Protein AF-A0A5A7MQJ6-F1 (afdb_monomer)

Organism: NCBI:txid1236966

Solvent-accessible surface area (backbone atoms only — not comparable to full-atom values): 6368 Å² total; per-residue (Å²): 132,81,84,79,86,65,52,76,62,49,32,42,29,51,40,52,51,48,58,45,55,75,34,70,92,39,27,49,74,40,85,90,71,56,27,33,34,33,64,58,76,71,66,73,61,85,69,30,26,59,58,85,76,32,37,29,47,39,88,57,47,54,39,77,80,30,70,69,44,43,55,49,37,31,79,67,62,27,28,47,64,46,82,95,56,31,40,32,34,28,44,66,35,66,68,55,86,55,91,48,63,82,83,46,59,43,83,55,89,123

Nearest PDB structures (foldseek):
  7uad-assembly1_A  TM=2.416E-01  e=1.667E+00  Homo sapiens
  7mna-assembly1_A  TM=4.210E-01  e=7.054E+00  Homo sapiens
  7mnc-assembly1_A  TM=2.430E-01  e=5.844E+00  Homo sapiens
  1i57-assembly1_A  TM=2.430E-01  e=7.510E+00  Homo sapiens

Radius of gyration: 13.03 Å; Cα contacts (8 Å, |Δi|>4): 173; chains: 1; bounding box: 39×30×25 Å

Secondary structure (DSSP, 8-state):
-------HHHHHHHHHHHHHHT-TTTEEEETTTTEEEE--PPPEETTEEEETTEEEEHHHHTTTT-HHHHHHHHHTTSEEEETTTEEEEPHHHHH---S-HHHH-EE---

pLDDT: mean 80.76, std 14.04, range [39.53, 95.75]

Sequence (110 aa):
MAPTRLNKLQLRTLALLQELAEQSDMASANEETGEVTLFQMPHAHGDHVHVGRFSVSNRFASGLSNANVWAALERKGLARANWPQSITITAEGLAVKTGVREDMLVESDH

Foldseek 3Di:
DPPQDDDLLLLLQLLLVLLLQVPPVQWDADPVFRKIKGQDDFDDDPQWTDRDQWTFGVVSCVLLVPPVSLVSCVVVVQWDDPPPGMIMGGNVSNPDDSVCNVVGTDGDDD

Structure (mmCIF, N/CA/C/O backbone):
data_AF-A0A5A7MQJ6-F1
#
_entry.id   AF-A0A5A7MQJ6-F1
#
loop_
_atom_site.group_PDB
_atom_site.id
_atom_site.type_symbol
_atom_site.label_atom_id
_atom_site.label_alt_id
_atom_site.label_comp_id
_atom_site.label_asym_id
_atom_site.label_entity_id
_atom_site.label_seq_id
_atom_site.pdbx_PDB_ins_code
_atom_site.Cartn_x
_atom_site.Cartn_y
_atom_site.Cartn_z
_atom_site.occupancy
_atom_site.B_iso_or_equiv
_atom_site.auth_seq_id
_atom_site.auth_comp_id
_atom_site.auth_asym_id
_atom_site.auth_atom_id
_atom_site.pdbx_PDB_model_num
ATOM 1 N N . MET A 1 1 ? -19.908 3.268 -9.837 1.00 39.94 1 MET A N 1
ATOM 2 C CA . MET A 1 1 ? -18.519 3.744 -9.665 1.00 39.94 1 MET A CA 1
ATOM 3 C C . MET A 1 1 ? -17.854 3.859 -11.022 1.00 39.94 1 MET A C 1
ATOM 5 O O . MET A 1 1 ? -17.957 2.930 -11.813 1.00 39.94 1 MET A O 1
ATOM 9 N N . ALA A 1 2 ? -17.242 5.004 -11.330 1.00 39.53 2 ALA A N 1
ATOM 10 C CA . ALA A 1 2 ? -16.463 5.156 -12.557 1.00 39.53 2 ALA A CA 1
ATOM 11 C C . ALA A 1 2 ? -15.174 4.318 -12.458 1.00 39.53 2 ALA A C 1
ATOM 13 O O . ALA A 1 2 ? -14.592 4.257 -11.375 1.00 39.53 2 ALA A O 1
ATOM 14 N N . PRO A 1 3 ? -14.703 3.683 -13.545 1.00 51.81 3 PRO A N 1
ATOM 15 C CA . PRO A 1 3 ? -13.462 2.926 -13.512 1.00 51.81 3 PRO A CA 1
ATOM 16 C C . PRO A 1 3 ? -12.294 3.875 -13.232 1.00 51.81 3 PRO A C 1
ATOM 18 O O . PRO A 1 3 ? -11.963 4.760 -14.028 1.00 51.81 3 PRO A O 1
ATOM 21 N N . THR A 1 4 ? -11.671 3.699 -12.074 1.00 63.38 4 THR A N 1
ATOM 22 C CA . THR A 1 4 ? -10.509 4.465 -11.646 1.00 63.38 4 THR A CA 1
ATOM 23 C C . THR A 1 4 ? -9.337 4.188 -12.592 1.00 63.38 4 THR A C 1
ATOM 25 O O . THR A 1 4 ? -8.639 3.189 -12.458 1.00 63.38 4 THR A O 1
ATOM 28 N N . ARG A 1 5 ? -9.080 5.080 -13.561 1.00 79.81 5 ARG A N 1
ATOM 29 C CA . ARG A 1 5 ? -7.889 4.981 -14.426 1.00 79.81 5 ARG A CA 1
ATOM 30 C C . ARG A 1 5 ? -6.623 5.212 -13.597 1.00 79.81 5 ARG A C 1
ATOM 32 O O . ARG A 1 5 ? -6.298 6.356 -13.269 1.00 79.81 5 ARG A O 1
ATOM 39 N N . LEU A 1 6 ? -5.946 4.132 -13.223 1.00 84.81 6 LEU A N 1
ATOM 40 C CA . LEU A 1 6 ? -4.611 4.145 -12.629 1.00 84.81 6 LEU A CA 1
ATOM 41 C C . LEU A 1 6 ? -3.562 4.170 -13.746 1.00 84.81 6 LEU A C 1
ATOM 43 O O . LEU A 1 6 ? -3.719 3.508 -14.771 1.00 84.81 6 LEU A O 1
ATOM 47 N N . ASN A 1 7 ? -2.488 4.939 -13.563 1.00 90.44 7 ASN A N 1
ATOM 48 C CA .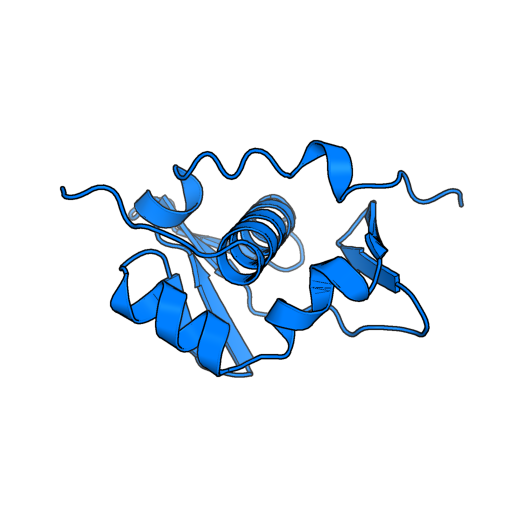 ASN A 1 7 ? -1.329 4.829 -14.451 1.00 90.44 7 ASN A CA 1
ATOM 49 C C . ASN A 1 7 ? -0.482 3.592 -14.087 1.00 90.44 7 ASN A C 1
ATOM 51 O O . ASN A 1 7 ? -0.681 2.978 -13.039 1.00 90.44 7 ASN A O 1
ATOM 55 N N . LYS A 1 8 ? 0.491 3.232 -14.936 1.00 88.69 8 LYS A N 1
ATOM 56 C CA . LYS A 1 8 ? 1.331 2.036 -14.728 1.00 88.69 8 LYS A CA 1
ATOM 57 C C . LYS A 1 8 ? 2.058 2.030 -13.378 1.00 88.69 8 LYS A C 1
ATOM 59 O O . LYS A 1 8 ? 2.169 0.974 -12.768 1.00 88.69 8 LYS A O 1
ATOM 64 N N . LEU A 1 9 ? 2.544 3.185 -12.916 1.00 89.94 9 LEU A N 1
ATOM 65 C CA . LEU A 1 9 ? 3.229 3.291 -11.626 1.00 89.94 9 LEU A CA 1
ATOM 66 C C . LEU A 1 9 ? 2.249 3.050 -10.471 1.00 89.94 9 LEU A C 1
ATOM 68 O O . LEU A 1 9 ? 2.513 2.210 -9.626 1.00 89.94 9 LEU A O 1
ATOM 72 N N . GLN A 1 10 ? 1.089 3.709 -10.491 1.00 91.81 10 GLN A N 1
ATOM 73 C CA . GLN A 1 10 ? 0.039 3.539 -9.484 1.00 91.81 10 GLN A CA 1
ATOM 74 C C . GLN A 1 10 ? -0.482 2.096 -9.424 1.00 91.81 10 GLN A C 1
ATOM 76 O O . GLN A 1 10 ? -0.696 1.590 -8.330 1.00 91.81 10 GLN A O 1
ATOM 81 N N . LEU A 1 11 ? -0.649 1.426 -10.574 1.00 90.81 11 LEU A N 1
ATOM 82 C CA . LEU A 1 11 ? -1.049 0.012 -10.635 1.00 90.81 11 LEU A CA 1
ATOM 83 C C . LEU A 1 11 ? -0.031 -0.901 -9.951 1.00 90.81 11 LEU A C 1
ATOM 85 O O . LEU A 1 11 ? -0.411 -1.727 -9.130 1.00 90.81 11 LEU A O 1
ATOM 89 N N . ARG A 1 12 ? 1.257 -0.731 -10.267 1.00 88.88 12 ARG A N 1
ATOM 90 C CA . ARG A 1 12 ? 2.348 -1.513 -9.664 1.00 88.88 12 ARG A CA 1
ATOM 91 C C . ARG A 1 12 ? 2.459 -1.268 -8.167 1.00 88.88 12 ARG A C 1
ATOM 93 O O . ARG A 1 12 ? 2.630 -2.208 -7.406 1.00 88.88 12 ARG A O 1
ATOM 100 N N . THR A 1 13 ? 2.324 -0.015 -7.741 1.00 90.56 13 THR A N 1
ATOM 101 C CA . THR A 1 13 ? 2.335 0.330 -6.317 1.00 90.56 13 THR A CA 1
ATOM 102 C C . THR A 1 13 ? 1.150 -0.283 -5.591 1.00 90.56 13 THR A C 1
ATOM 104 O O . THR A 1 13 ? 1.354 -0.892 -4.553 1.00 90.56 13 THR A O 1
ATOM 107 N N . LEU A 1 14 ? -0.063 -0.190 -6.140 1.00 92.00 14 LEU A N 1
ATOM 108 C CA . LEU A 1 14 ? -1.231 -0.822 -5.532 1.00 92.00 14 LEU A CA 1
ATOM 109 C C . LEU A 1 14 ? -1.068 -2.343 -5.446 1.00 92.00 14 LEU A C 1
ATOM 111 O O . LEU A 1 14 ? -1.359 -2.902 -4.398 1.00 92.00 14 LEU A O 1
ATOM 115 N N . ALA A 1 15 ? -0.545 -2.988 -6.495 1.00 89.81 15 ALA A N 1
ATOM 116 C CA . ALA A 1 15 ? -0.262 -4.422 -6.475 1.00 89.81 15 ALA A CA 1
ATOM 117 C C . ALA A 1 15 ? 0.698 -4.777 -5.337 1.00 89.81 15 ALA A C 1
ATOM 119 O O . ALA A 1 15 ? 0.419 -5.661 -4.545 1.00 89.81 15 ALA A O 1
ATOM 120 N N . LEU A 1 16 ? 1.789 -4.026 -5.197 1.00 87.31 16 LEU A N 1
ATOM 121 C CA . LEU A 1 16 ? 2.772 -4.250 -4.142 1.00 87.31 16 LEU A CA 1
ATOM 122 C C . LEU A 1 16 ? 2.200 -4.044 -2.735 1.00 87.31 16 LEU A C 1
ATOM 124 O O . LEU A 1 16 ? 2.547 -4.777 -1.817 1.00 87.31 16 LEU A O 1
ATOM 128 N N . LEU A 1 17 ? 1.322 -3.055 -2.563 1.00 89.81 17 LEU A N 1
ATOM 129 C CA . LEU A 1 17 ? 0.629 -2.827 -1.296 1.00 89.81 17 LEU A CA 1
ATOM 130 C C . LEU A 1 17 ? -0.339 -3.979 -0.976 1.00 89.81 17 LEU A C 1
ATOM 132 O O . LEU A 1 17 ? -0.402 -4.395 0.174 1.00 89.81 17 LEU A O 1
ATOM 136 N N . GLN A 1 18 ? -1.045 -4.523 -1.974 1.00 90.56 18 GLN A N 1
ATOM 137 C CA . GLN A 1 18 ? -1.885 -5.718 -1.812 1.00 90.56 18 GLN A CA 1
ATOM 138 C C . GLN A 1 18 ? -1.043 -6.936 -1.393 1.00 90.56 18 GLN A C 1
ATOM 140 O O . GLN A 1 18 ? -1.420 -7.626 -0.452 1.00 90.56 18 GLN A O 1
ATOM 145 N N . GLU A 1 19 ? 0.138 -7.137 -1.993 1.00 86.81 19 GLU A N 1
ATOM 146 C CA . GLU A 1 19 ? 1.060 -8.207 -1.575 1.00 86.81 19 GLU A CA 1
ATOM 147 C C . GLU A 1 19 ? 1.492 -8.079 -0.121 1.00 86.81 19 GLU A C 1
ATOM 149 O O . GLU A 1 19 ? 1.547 -9.066 0.608 1.00 86.81 19 GLU A O 1
ATOM 154 N N . LEU A 1 20 ? 1.826 -6.857 0.293 1.00 85.12 20 LEU A N 1
ATOM 155 C CA . LEU A 1 20 ? 2.215 -6.562 1.667 1.00 85.12 20 LEU A CA 1
ATOM 156 C C . LEU A 1 20 ? 1.043 -6.757 2.632 1.00 85.12 20 LEU A C 1
ATOM 158 O O . LEU A 1 20 ? 1.252 -7.190 3.758 1.00 85.12 20 LEU A O 1
ATOM 162 N N . ALA A 1 21 ? -0.184 -6.472 2.198 1.00 88.31 21 ALA A N 1
ATOM 163 C CA . ALA A 1 21 ? -1.390 -6.659 2.999 1.00 88.31 21 ALA A CA 1
ATOM 164 C C . ALA A 1 21 ? -1.715 -8.134 3.263 1.00 88.31 21 ALA A C 1
ATOM 166 O O . ALA A 1 21 ? -2.297 -8.449 4.297 1.00 88.31 21 ALA A O 1
ATOM 167 N N . GLU A 1 22 ? -1.306 -9.039 2.372 1.00 84.25 22 GLU A N 1
ATOM 168 C CA . GLU A 1 22 ? -1.399 -10.487 2.595 1.00 84.25 22 GLU A CA 1
ATOM 169 C C . GLU A 1 22 ? -0.338 -11.012 3.581 1.00 84.25 22 GLU A C 1
ATOM 171 O O . GLU A 1 22 ? -0.391 -12.174 3.985 1.00 84.25 22 GLU A O 1
ATOM 176 N N . GLN A 1 23 ? 0.619 -10.174 3.997 1.00 75.25 23 GLN A N 1
ATOM 177 C CA . GLN A 1 23 ? 1.673 -10.540 4.940 1.00 75.25 23 GLN A CA 1
ATOM 178 C C . GLN A 1 23 ? 1.362 -10.018 6.340 1.00 75.25 23 GLN A C 1
ATOM 180 O O . GLN A 1 23 ? 1.422 -8.823 6.623 1.00 75.25 23 GLN A O 1
ATOM 185 N N . SER A 1 24 ? 1.072 -10.949 7.241 1.00 65.62 24 SER A N 1
ATOM 186 C CA . SER A 1 24 ? 0.587 -10.677 8.595 1.00 65.62 24 SER A CA 1
ATOM 187 C C . SER A 1 24 ? 1.557 -9.902 9.495 1.00 65.62 24 SER A C 1
ATOM 189 O O . SER A 1 24 ? 1.105 -9.236 10.418 1.00 65.62 24 SER A O 1
ATOM 191 N N . ASP A 1 25 ? 2.868 -9.942 9.249 1.00 77.50 25 ASP A N 1
ATOM 192 C CA . ASP A 1 25 ? 3.852 -9.281 10.123 1.00 77.50 25 ASP A CA 1
ATOM 193 C C . ASP A 1 25 ? 3.944 -7.758 9.926 1.00 77.50 25 ASP A C 1
ATOM 195 O O . ASP A 1 25 ? 4.409 -7.044 10.813 1.00 77.50 25 ASP A O 1
ATOM 199 N N . MET A 1 26 ? 3.499 -7.234 8.778 1.00 77.06 26 MET A N 1
ATOM 200 C CA . MET A 1 26 ? 3.607 -5.803 8.435 1.00 77.06 26 MET A CA 1
ATOM 201 C C . MET A 1 26 ? 2.241 -5.118 8.290 1.00 77.06 26 MET A C 1
ATOM 203 O O . MET A 1 26 ? 2.171 -3.902 8.066 1.00 77.06 26 MET A O 1
ATOM 207 N N . ALA A 1 27 ? 1.165 -5.894 8.435 1.00 87.38 27 ALA A N 1
ATOM 208 C CA . ALA A 1 27 ? -0.203 -5.510 8.146 1.00 87.38 27 ALA A CA 1
ATOM 209 C C . ALA A 1 27 ? -1.141 -5.807 9.326 1.00 87.38 27 ALA A C 1
ATOM 211 O O . ALA A 1 27 ? -1.006 -6.821 10.002 1.00 87.38 27 ALA A O 1
ATOM 212 N N . SER A 1 28 ? -2.140 -4.951 9.545 1.00 90.75 28 SER A N 1
ATOM 213 C CA . SER A 1 28 ? -3.293 -5.260 10.401 1.00 90.75 28 SER A CA 1
ATOM 214 C C . SER A 1 28 ? -4.573 -5.107 9.600 1.00 90.75 28 SER A C 1
ATOM 216 O O . SER A 1 28 ? -4.846 -4.034 9.051 1.00 90.75 28 SER A O 1
ATOM 218 N N . ALA A 1 29 ? -5.337 -6.192 9.524 1.00 90.50 29 ALA A N 1
ATOM 219 C CA . ALA A 1 29 ? -6.644 -6.213 8.894 1.00 90.50 29 ALA A CA 1
ATOM 220 C C . ALA A 1 29 ? -7.719 -5.771 9.893 1.00 90.50 29 ALA A C 1
ATOM 222 O O . ALA A 1 29 ? -7.735 -6.197 11.045 1.00 90.50 29 ALA A O 1
ATOM 223 N N . ASN A 1 30 ? -8.640 -4.933 9.432 1.00 90.81 30 ASN A N 1
ATOM 224 C CA . ASN A 1 30 ? -9.872 -4.623 10.131 1.00 90.81 30 ASN A CA 1
ATOM 225 C C . ASN A 1 30 ? -10.984 -5.509 9.557 1.00 90.81 30 ASN A C 1
ATOM 227 O O . ASN A 1 30 ? -11.443 -5.289 8.438 1.00 90.81 30 ASN A O 1
ATOM 231 N N . GLU A 1 31 ? -11.408 -6.513 10.324 1.00 86.88 31 GLU A N 1
ATOM 232 C CA . GLU A 1 31 ? -12.431 -7.479 9.902 1.00 86.88 31 GLU A CA 1
ATOM 233 C C . GLU A 1 31 ? -13.819 -6.846 9.709 1.00 86.88 31 GLU A C 1
ATOM 235 O O . GLU A 1 31 ? -14.610 -7.344 8.911 1.00 86.88 31 GLU A O 1
ATOM 240 N N . GLU A 1 32 ? -14.117 -5.737 10.393 1.00 88.50 32 GLU A N 1
ATOM 241 C CA . GLU A 1 32 ? -15.401 -5.037 10.274 1.00 88.50 32 GLU A CA 1
ATOM 242 C C . GLU A 1 32 ? -15.501 -4.259 8.956 1.00 88.50 32 GLU A C 1
ATOM 244 O O . GLU A 1 32 ? -16.549 -4.247 8.311 1.00 88.50 32 GLU A O 1
ATOM 249 N N . THR A 1 33 ? -14.407 -3.620 8.535 1.00 89.00 33 THR A N 1
ATOM 250 C CA . THR A 1 33 ? -14.389 -2.766 7.337 1.00 89.00 33 THR A CA 1
ATOM 251 C C . THR A 1 33 ? -13.802 -3.451 6.103 1.00 89.00 33 THR A C 1
ATOM 253 O O . THR A 1 33 ? -13.986 -2.965 4.986 1.00 89.00 33 THR A O 1
ATOM 256 N N . GLY A 1 34 ? -13.093 -4.569 6.279 1.00 89.75 34 GLY A N 1
ATOM 257 C CA . GLY A 1 34 ? -12.329 -5.238 5.225 1.00 89.75 34 GLY A CA 1
ATOM 258 C C . GLY A 1 34 ? -11.097 -4.450 4.770 1.00 89.75 34 GLY A C 1
ATOM 259 O O . GLY A 1 34 ? -10.581 -4.692 3.682 1.00 89.75 34 GLY A O 1
ATOM 260 N N . GLU A 1 35 ? -10.649 -3.471 5.556 1.00 93.56 35 GLU A N 1
ATOM 261 C CA . GLU A 1 35 ? -9.487 -2.637 5.245 1.00 93.56 35 GLU A CA 1
ATOM 262 C C . GLU A 1 35 ? -8.215 -3.229 5.840 1.00 93.56 35 GLU A C 1
ATOM 264 O O . GLU A 1 35 ? -8.248 -3.876 6.884 1.00 93.56 35 GLU A O 1
ATOM 269 N N . VAL A 1 36 ? -7.071 -2.964 5.214 1.00 94.56 36 VAL A N 1
ATOM 270 C CA . VAL A 1 36 ? -5.777 -3.430 5.723 1.00 94.56 36 VAL A CA 1
ATOM 271 C C . VAL A 1 36 ? -4.830 -2.257 5.872 1.00 94.56 36 VAL A C 1
ATOM 273 O O . VAL A 1 36 ? -4.604 -1.511 4.924 1.00 94.56 36 VAL A O 1
ATOM 276 N N . THR A 1 37 ? -4.261 -2.086 7.061 1.00 94.00 37 THR A N 1
ATOM 277 C CA . THR A 1 37 ? -3.271 -1.042 7.331 1.00 94.00 37 THR A CA 1
ATOM 278 C C . THR A 1 37 ? -1.870 -1.617 7.361 1.00 94.00 37 THR A C 1
ATOM 280 O O . THR A 1 37 ? -1.603 -2.547 8.113 1.00 94.00 37 THR A O 1
ATOM 283 N N . LEU A 1 38 ? -0.977 -1.027 6.570 1.00 90.94 38 LEU A N 1
ATOM 284 C CA . LEU A 1 38 ? 0.451 -1.312 6.566 1.00 90.94 38 LEU A CA 1
ATOM 285 C C . LEU A 1 38 ? 1.165 -0.279 7.439 1.00 90.94 38 LEU A C 1
ATOM 287 O O . LEU A 1 38 ? 1.104 0.917 7.143 1.00 90.94 38 LEU A O 1
ATOM 291 N N . PHE A 1 39 ? 1.830 -0.726 8.507 1.00 85.88 39 PHE A N 1
ATOM 292 C CA . PHE A 1 39 ? 2.535 0.155 9.460 1.00 85.88 39 PHE A CA 1
ATOM 293 C C . PHE A 1 39 ? 4.050 0.139 9.290 1.00 85.88 39 PHE A C 1
ATOM 295 O O . PHE A 1 39 ? 4.743 0.986 9.847 1.00 85.88 39 PHE A O 1
ATOM 302 N N . GLN A 1 40 ? 4.570 -0.834 8.544 1.00 73.81 40 GLN A N 1
ATOM 303 C CA . GLN A 1 40 ? 5.979 -0.913 8.205 1.00 73.81 40 GLN A CA 1
ATOM 304 C C . GLN A 1 40 ? 6.111 -1.003 6.694 1.00 73.81 40 GLN A C 1
ATOM 306 O O . GLN A 1 40 ? 5.704 -1.980 6.070 1.00 73.81 40 GLN A O 1
ATOM 311 N N . MET A 1 41 ? 6.679 0.042 6.101 1.00 74.62 41 MET A N 1
ATOM 312 C CA . MET A 1 41 ? 7.048 0.014 4.697 1.00 74.62 41 MET A CA 1
ATOM 313 C C . MET A 1 41 ? 8.395 -0.693 4.548 1.00 74.62 41 MET A C 1
ATOM 315 O O . MET A 1 41 ? 9.343 -0.319 5.245 1.00 74.62 41 MET A O 1
ATOM 319 N N . PRO A 1 42 ? 8.521 -1.692 3.658 1.00 70.25 42 PRO A N 1
ATOM 320 C CA . PRO A 1 42 ? 9.806 -2.321 3.416 1.00 70.25 42 PRO A CA 1
ATOM 321 C C . PRO A 1 42 ? 10.806 -1.288 2.890 1.00 70.25 42 PRO A C 1
ATOM 323 O O . PRO A 1 42 ? 10.520 -0.512 1.973 1.00 70.25 42 PRO A O 1
ATOM 326 N N . HIS A 1 43 ? 11.990 -1.272 3.495 1.00 63.47 43 HIS A N 1
ATOM 327 C CA . HIS A 1 43 ? 13.102 -0.455 3.033 1.00 63.47 43 HIS A CA 1
ATOM 328 C C . HIS A 1 43 ? 13.788 -1.142 1.847 1.00 63.47 43 HIS A C 1
ATOM 330 O O . HIS A 1 43 ? 14.034 -2.348 1.867 1.00 63.47 43 HIS A O 1
ATOM 336 N N . ALA A 1 44 ? 14.110 -0.371 0.808 1.00 60.84 44 ALA A N 1
ATOM 337 C CA . ALA A 1 44 ? 14.912 -0.873 -0.300 1.00 60.84 44 ALA A CA 1
ATOM 338 C C . ALA A 1 44 ? 16.364 -1.080 0.151 1.00 60.84 44 ALA A C 1
ATOM 340 O O . ALA A 1 44 ? 16.987 -0.154 0.675 1.00 60.84 44 ALA A O 1
ATOM 341 N N . HIS A 1 45 ? 16.904 -2.275 -0.084 1.00 60.62 45 HIS A N 1
ATOM 342 C CA . HIS A 1 45 ? 18.311 -2.594 0.137 1.00 60.62 45 HIS A CA 1
ATOM 343 C C . HIS A 1 45 ? 18.950 -2.933 -1.218 1.00 60.62 45 HIS A C 1
ATOM 345 O O . HIS A 1 45 ? 18.683 -3.976 -1.807 1.00 60.62 45 HIS A O 1
ATOM 351 N N . GLY A 1 46 ? 19.791 -2.035 -1.740 1.00 63.44 46 GLY A N 1
ATOM 352 C CA . GLY A 1 46 ? 20.410 -2.212 -3.061 1.00 63.44 46 GLY A CA 1
ATOM 353 C C . GLY A 1 46 ? 19.386 -2.179 -4.207 1.00 63.44 46 GLY A C 1
ATOM 354 O O . GLY A 1 46 ? 18.581 -1.251 -4.298 1.00 63.44 46 GLY A O 1
ATOM 355 N N . ASP A 1 47 ? 19.421 -3.178 -5.094 1.00 66.00 47 ASP A N 1
ATOM 356 C CA . ASP A 1 47 ? 18.572 -3.255 -6.296 1.00 66.00 47 ASP A CA 1
ATOM 357 C C . ASP A 1 47 ? 17.194 -3.915 -6.072 1.00 66.00 47 ASP A C 1
ATOM 359 O O . ASP A 1 47 ? 16.372 -3.965 -6.999 1.00 66.00 47 ASP A O 1
ATOM 363 N N . HIS A 1 48 ? 16.906 -4.404 -4.861 1.00 67.19 48 HIS A N 1
ATOM 364 C CA . HIS A 1 48 ? 15.651 -5.080 -4.526 1.00 67.19 48 HIS A CA 1
ATOM 365 C C . HIS A 1 48 ? 15.051 -4.629 -3.187 1.00 67.19 48 HIS A C 1
ATOM 367 O O . HIS A 1 48 ? 15.687 -3.993 -2.345 1.00 67.19 48 HIS A O 1
ATOM 373 N N . VAL A 1 49 ? 13.772 -4.945 -3.016 1.00 67.25 49 VAL A N 1
ATOM 374 C CA . VAL A 1 49 ? 12.984 -4.706 -1.810 1.00 67.25 49 VAL A CA 1
ATOM 375 C C . VAL A 1 49 ? 12.442 -6.046 -1.340 1.00 67.25 49 VAL A C 1
ATOM 377 O O . VAL A 1 49 ? 11.758 -6.729 -2.106 1.00 67.25 49 VAL A O 1
ATOM 380 N N . HIS A 1 50 ? 12.745 -6.423 -0.099 1.00 68.38 50 HIS A N 1
ATOM 381 C CA . HIS A 1 50 ? 12.171 -7.622 0.503 1.00 68.38 50 HIS A CA 1
ATOM 382 C C . HIS A 1 50 ? 10.724 -7.355 0.910 1.00 68.38 50 HIS A C 1
ATOM 384 O O . HIS A 1 50 ? 10.430 -6.416 1.647 1.00 68.38 50 HIS A O 1
ATOM 390 N N . VAL A 1 51 ? 9.827 -8.195 0.410 1.00 70.25 51 VAL A N 1
ATOM 391 C CA . VAL A 1 51 ? 8.395 -8.190 0.695 1.00 70.25 51 VAL A CA 1
ATOM 392 C C . VAL A 1 51 ? 8.060 -9.583 1.208 1.00 70.25 51 VAL A C 1
ATOM 394 O O . VAL A 1 51 ? 7.649 -10.467 0.450 1.00 70.25 51 VAL A O 1
ATOM 397 N N . GLY A 1 52 ? 8.324 -9.801 2.497 1.00 67.38 52 GLY A N 1
ATOM 398 C CA . GLY A 1 52 ? 8.201 -11.105 3.153 1.00 67.38 52 GLY A CA 1
ATOM 399 C C . GLY A 1 52 ? 9.092 -12.142 2.487 1.00 67.38 52 GLY A C 1
ATOM 400 O O . GLY A 1 52 ? 10.309 -11.994 2.476 1.00 67.38 52 GLY A O 1
ATOM 401 N N . ARG A 1 53 ? 8.482 -13.179 1.898 1.00 65.56 53 ARG A N 1
ATOM 402 C CA . ARG A 1 53 ? 9.201 -14.237 1.160 1.00 65.56 53 ARG A CA 1
ATOM 403 C C . ARG A 1 53 ? 9.645 -13.840 -0.254 1.00 65.56 53 ARG A C 1
ATOM 405 O O . ARG A 1 53 ? 10.413 -14.563 -0.881 1.00 65.56 53 ARG A O 1
ATOM 412 N N . PHE A 1 54 ? 9.170 -12.717 -0.784 1.00 66.69 54 PHE A N 1
ATOM 413 C CA . PHE A 1 54 ? 9.450 -12.302 -2.159 1.00 66.69 54 PHE A CA 1
ATOM 414 C C . PHE A 1 54 ? 10.458 -11.157 -2.218 1.00 66.69 54 PHE A C 1
ATOM 416 O O . PHE A 1 54 ? 10.534 -10.328 -1.310 1.00 66.69 54 PHE A O 1
ATOM 423 N N . SER A 1 55 ? 11.198 -11.085 -3.323 1.00 68.69 55 SER A N 1
ATOM 424 C CA . SER A 1 55 ? 12.072 -9.958 -3.634 1.00 68.69 55 SER A CA 1
ATOM 425 C C . SER A 1 55 ? 11.520 -9.226 -4.845 1.00 68.69 55 SER A C 1
ATOM 427 O O . SER A 1 55 ? 11.314 -9.803 -5.912 1.00 68.69 55 SER A O 1
ATOM 429 N N . VAL A 1 56 ? 11.268 -7.931 -4.679 1.00 72.88 56 VAL A N 1
ATOM 430 C CA . VAL A 1 56 ? 10.726 -7.076 -5.734 1.00 72.88 56 VAL A CA 1
ATOM 431 C C . VAL A 1 56 ? 11.825 -6.147 -6.217 1.00 72.88 56 VAL A C 1
ATOM 433 O O . VAL A 1 56 ? 12.437 -5.430 -5.428 1.00 72.88 56 VAL A O 1
ATOM 436 N N . SER A 1 57 ? 12.084 -6.129 -7.526 1.00 71.69 57 SER A N 1
ATOM 437 C CA . SER A 1 57 ? 13.070 -5.203 -8.096 1.00 71.69 57 SER A CA 1
ATOM 438 C C . SER A 1 57 ? 12.691 -3.752 -7.782 1.00 71.69 57 SER A C 1
ATOM 440 O O . SER A 1 57 ? 11.529 -3.3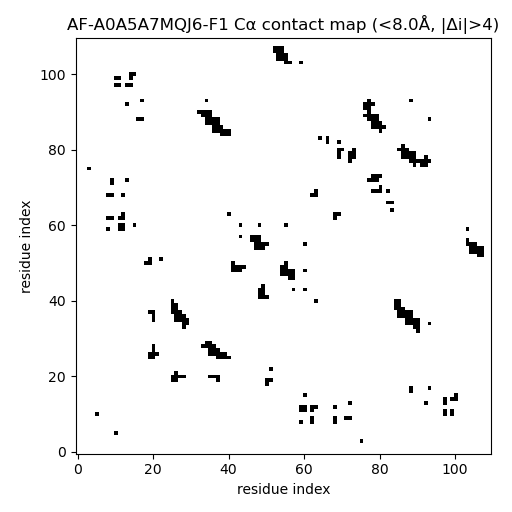53 -7.922 1.00 71.69 57 SER A O 1
ATOM 442 N N . ASN A 1 58 ? 13.684 -2.931 -7.435 1.00 70.50 58 ASN A N 1
ATOM 443 C CA . ASN A 1 58 ? 13.495 -1.531 -7.055 1.00 70.50 58 ASN A CA 1
ATOM 444 C C . ASN A 1 58 ? 12.732 -0.712 -8.127 1.00 70.50 58 ASN A C 1
ATOM 446 O O . ASN A 1 58 ? 11.971 0.205 -7.816 1.00 70.50 58 ASN A O 1
ATOM 4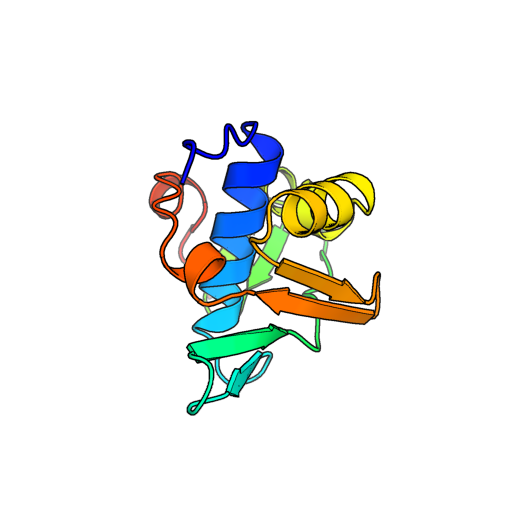50 N N . ARG A 1 59 ? 12.817 -1.111 -9.408 1.00 69.94 59 ARG A N 1
ATOM 451 C CA . ARG A 1 59 ? 12.040 -0.505 -10.510 1.00 69.94 59 ARG A CA 1
ATOM 452 C C . ARG A 1 59 ? 10.523 -0.552 -10.287 1.00 69.94 59 ARG A C 1
ATOM 454 O O . ARG A 1 59 ? 9.813 0.363 -10.705 1.00 69.94 59 ARG A O 1
ATOM 461 N N . PHE A 1 60 ? 10.027 -1.600 -9.631 1.00 70.69 60 PHE A N 1
ATOM 462 C CA . PHE A 1 60 ? 8.612 -1.770 -9.308 1.00 70.69 60 PHE A CA 1
ATOM 463 C C . PHE A 1 60 ? 8.248 -1.169 -7.946 1.00 70.69 60 PHE A C 1
ATOM 465 O O . PHE A 1 60 ? 7.123 -0.700 -7.775 1.00 70.69 60 PHE A O 1
ATOM 472 N N . ALA A 1 61 ? 9.204 -1.119 -7.016 1.00 78.44 61 ALA A N 1
ATOM 473 C CA . ALA A 1 61 ? 9.012 -0.574 -5.676 1.00 78.44 61 ALA A CA 1
ATOM 474 C C . ALA A 1 61 ? 9.166 0.955 -5.588 1.00 78.44 61 ALA A C 1
ATOM 476 O O . ALA A 1 61 ? 8.760 1.546 -4.593 1.00 78.44 61 ALA A O 1
ATOM 477 N N . SER A 1 62 ? 9.666 1.622 -6.636 1.00 84.00 62 SER A N 1
ATOM 478 C CA . SER A 1 62 ? 9.859 3.086 -6.673 1.00 84.00 62 SER A 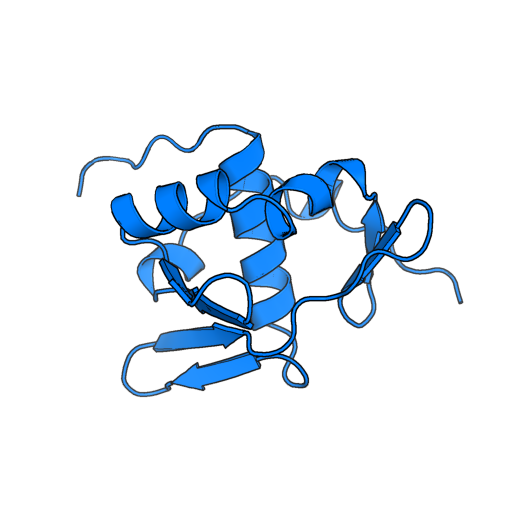CA 1
ATOM 479 C C . SER A 1 62 ? 8.630 3.921 -6.272 1.00 84.00 62 SER A C 1
ATOM 481 O O . SER A 1 62 ? 8.771 5.034 -5.767 1.00 84.00 62 SER A O 1
ATOM 483 N N . GLY A 1 63 ? 7.414 3.402 -6.464 1.00 86.31 63 GLY A N 1
ATOM 484 C CA . GLY A 1 63 ? 6.190 4.078 -6.032 1.00 86.31 63 GLY A CA 1
ATOM 485 C C . GLY A 1 63 ? 5.900 3.988 -4.528 1.00 86.31 63 GLY A C 1
ATOM 486 O O . GLY A 1 63 ? 5.178 4.842 -4.015 1.00 86.31 63 GLY A O 1
ATOM 487 N N . LEU A 1 64 ? 6.496 3.029 -3.804 1.00 86.06 64 LEU A N 1
ATOM 488 C CA . LEU A 1 64 ? 6.422 2.957 -2.339 1.00 86.06 64 LEU A CA 1
ATOM 489 C C . LEU A 1 64 ? 7.068 4.181 -1.689 1.00 86.06 64 LEU A C 1
ATOM 491 O O . LEU A 1 64 ? 6.560 4.668 -0.690 1.00 86.06 64 LEU A O 1
ATOM 495 N N . SER A 1 65 ? 8.133 4.716 -2.290 1.00 85.69 65 SER A N 1
ATOM 496 C CA . SER A 1 65 ? 8.840 5.909 -1.813 1.00 85.69 65 SER A CA 1
ATOM 497 C C . SER A 1 65 ? 8.365 7.211 -2.480 1.00 85.69 65 SER A C 1
ATOM 499 O O . SER A 1 65 ? 9.045 8.231 -2.391 1.00 85.69 65 SER A O 1
ATOM 501 N N . ASN A 1 66 ? 7.204 7.211 -3.148 1.00 90.44 66 ASN A N 1
ATOM 502 C CA . ASN A 1 66 ? 6.693 8.373 -3.876 1.00 90.44 66 ASN A CA 1
ATOM 503 C C . ASN A 1 66 ? 5.362 8.885 -3.298 1.00 90.44 66 ASN A C 1
ATOM 505 O O . ASN A 1 66 ? 4.290 8.357 -3.606 1.00 90.44 66 ASN A O 1
ATOM 509 N N . ALA A 1 67 ? 5.423 9.995 -2.556 1.00 91.81 67 ALA A N 1
ATOM 510 C CA . ALA A 1 67 ? 4.256 10.640 -1.946 1.00 91.81 67 ALA A CA 1
ATOM 511 C C . ALA A 1 67 ? 3.128 10.966 -2.950 1.00 91.81 67 ALA A C 1
ATOM 513 O O . ALA A 1 67 ? 1.947 10.863 -2.620 1.00 91.81 67 ALA A O 1
ATOM 514 N N . ASN A 1 68 ? 3.462 11.303 -4.205 1.00 93.88 68 ASN A N 1
ATOM 515 C CA . ASN A 1 68 ? 2.454 11.612 -5.227 1.00 93.88 68 ASN A CA 1
ATOM 516 C C . ASN A 1 68 ? 1.631 10.384 -5.631 1.00 93.88 68 ASN A C 1
ATOM 518 O O . ASN A 1 68 ? 0.474 10.520 -6.034 1.00 93.88 68 ASN A O 1
ATOM 522 N N . VAL A 1 69 ? 2.219 9.187 -5.554 1.00 93.19 69 VAL A N 1
ATOM 523 C CA . VAL A 1 69 ? 1.506 7.939 -5.839 1.00 93.19 69 VAL A CA 1
ATOM 524 C C . VAL A 1 69 ? 0.511 7.652 -4.722 1.00 93.19 69 VAL A C 1
ATOM 526 O O . VAL A 1 69 ? -0.649 7.375 -5.017 1.00 93.19 69 VAL A O 1
ATOM 529 N N . TRP A 1 70 ? 0.921 7.817 -3.464 1.00 94.19 70 TRP A N 1
ATOM 530 C CA . TRP A 1 70 ? 0.059 7.619 -2.297 1.00 94.19 70 TRP A CA 1
ATOM 531 C C . TRP A 1 70 ? -1.125 8.589 -2.310 1.00 94.19 70 TRP A C 1
ATOM 533 O O . TRP A 1 70 ? -2.276 8.159 -2.269 1.00 94.19 70 TRP A O 1
ATOM 543 N N . ALA A 1 71 ? -0.861 9.882 -2.523 1.00 94.44 71 ALA A N 1
ATOM 544 C CA . ALA A 1 71 ? -1.906 10.895 -2.670 1.00 94.44 71 ALA A CA 1
ATOM 545 C C . ALA A 1 71 ? -2.840 10.616 -3.864 1.00 94.44 71 ALA A C 1
ATOM 547 O O . ALA A 1 71 ? -4.021 10.966 -3.858 1.00 94.44 71 ALA A O 1
ATOM 548 N N . ALA A 1 72 ? -2.337 9.996 -4.936 1.00 93.88 72 ALA A N 1
ATOM 549 C CA . ALA A 1 72 ? -3.185 9.597 -6.050 1.00 93.88 72 ALA A CA 1
ATOM 550 C C . ALA A 1 72 ? -4.105 8.425 -5.694 1.00 93.88 72 ALA A C 1
ATOM 552 O O . ALA A 1 72 ? -5.269 8.474 -6.081 1.00 93.88 72 ALA A O 1
ATOM 553 N N . LEU A 1 73 ? -3.613 7.407 -4.982 1.00 94.25 73 LEU A N 1
ATOM 554 C CA . LEU A 1 73 ? -4.439 6.294 -4.498 1.00 94.25 73 LEU A CA 1
ATOM 555 C C . LEU A 1 73 ? -5.522 6.791 -3.533 1.00 94.25 73 LEU A C 1
ATOM 557 O O . LEU A 1 73 ? -6.672 6.370 -3.645 1.00 94.25 73 LEU A O 1
ATOM 561 N N . GLU A 1 74 ? -5.183 7.751 -2.675 1.00 94.69 74 GLU A N 1
ATOM 562 C CA . GLU A 1 74 ? -6.122 8.363 -1.735 1.00 94.69 74 GLU A CA 1
ATOM 563 C C . GLU A 1 74 ? -7.227 9.169 -2.414 1.00 94.69 74 GLU A C 1
ATOM 565 O O . GLU A 1 74 ? -8.407 8.906 -2.195 1.00 94.69 74 GLU A O 1
ATOM 570 N N . ARG A 1 75 ? -6.886 10.069 -3.347 1.00 94.06 75 ARG A N 1
ATOM 571 C CA . ARG A 1 75 ? -7.895 10.804 -4.142 1.00 94.06 75 ARG A CA 1
ATOM 572 C C . ARG A 1 75 ? -8.824 9.895 -4.944 1.00 94.06 75 ARG A C 1
ATOM 574 O O . ARG A 1 75 ? -9.880 10.329 -5.394 1.00 94.06 75 ARG A O 1
ATOM 581 N N . LYS A 1 76 ? -8.391 8.662 -5.188 1.00 92.62 76 LYS A N 1
ATOM 582 C CA . LYS A 1 76 ? -9.136 7.637 -5.916 1.00 92.62 76 LYS A CA 1
ATOM 583 C C . LYS A 1 76 ? -9.949 6.723 -4.995 1.00 92.62 76 LYS A C 1
ATOM 585 O O . LYS A 1 76 ? -10.592 5.816 -5.511 1.00 92.62 76 LYS A O 1
ATOM 590 N N . GLY A 1 77 ? -9.901 6.942 -3.680 1.00 94.00 77 GLY A N 1
ATOM 591 C CA . GLY A 1 77 ? -10.601 6.138 -2.681 1.00 94.00 77 GLY A CA 1
ATOM 592 C C . GLY A 1 77 ? -10.013 4.744 -2.475 1.00 94.00 77 GLY A C 1
ATOM 593 O O . GLY A 1 77 ? -10.638 3.927 -1.823 1.00 94.00 77 GLY A O 1
ATOM 594 N N . LEU A 1 78 ? -8.829 4.447 -3.023 1.00 95.19 78 LEU A N 1
ATOM 595 C CA . LEU A 1 78 ? -8.248 3.101 -2.953 1.00 95.19 78 LEU A CA 1
ATOM 596 C C . LEU A 1 78 ? -7.431 2.887 -1.678 1.00 95.19 78 LEU A C 1
ATOM 598 O O . LEU A 1 78 ? -7.301 1.756 -1.217 1.00 95.19 78 LEU A O 1
ATOM 602 N N . ALA A 1 79 ? -6.903 3.961 -1.097 1.00 95.25 79 ALA A N 1
ATOM 603 C CA . ALA A 1 79 ? -6.141 3.917 0.142 1.00 95.25 79 ALA A CA 1
ATOM 604 C C . ALA A 1 79 ? -6.351 5.193 0.973 1.00 95.25 79 ALA A C 1
ATOM 606 O O . ALA A 1 79 ? -6.908 6.167 0.480 1.00 95.25 79 ALA A O 1
ATOM 607 N N . ARG A 1 80 ? -5.874 5.204 2.215 1.00 95.50 80 ARG A N 1
ATOM 608 C CA . ARG A 1 80 ? -5.714 6.389 3.064 1.00 95.50 80 ARG A CA 1
ATOM 609 C C . ARG A 1 80 ? -4.253 6.477 3.465 1.00 95.50 80 ARG A C 1
ATOM 611 O O . ARG A 1 80 ? -3.709 5.520 4.016 1.00 95.50 80 ARG A O 1
ATOM 618 N N . ALA A 1 81 ? -3.605 7.581 3.125 1.00 92.62 81 ALA A N 1
ATOM 619 C CA . ALA A 1 81 ? -2.164 7.718 3.247 1.00 92.62 81 AL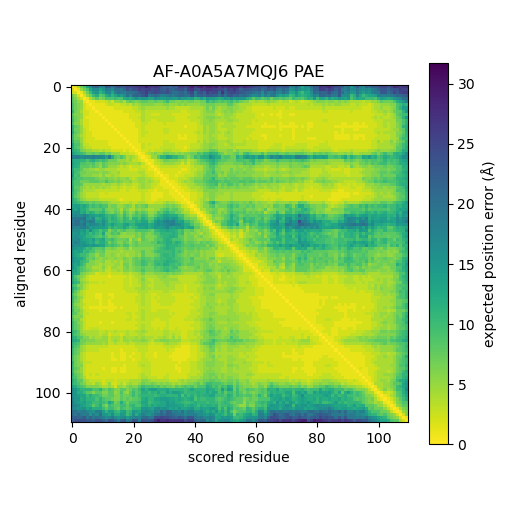A A CA 1
ATOM 620 C C . ALA A 1 81 ? -1.806 8.500 4.514 1.00 92.62 81 ALA A C 1
ATOM 622 O O . ALA A 1 81 ? -2.116 9.679 4.632 1.00 92.62 81 ALA A O 1
ATOM 623 N N . ASN A 1 82 ? -1.061 7.880 5.424 1.00 92.31 82 ASN A N 1
ATOM 624 C CA . ASN A 1 82 ? -0.371 8.565 6.514 1.00 92.31 82 ASN A CA 1
ATOM 625 C C . ASN A 1 82 ? 1.126 8.640 6.181 1.00 92.31 82 ASN A C 1
ATOM 627 O O . ASN A 1 82 ? 1.976 8.027 6.825 1.00 92.31 82 ASN A O 1
ATOM 631 N N . TRP A 1 83 ? 1.444 9.325 5.082 1.00 86.81 83 TRP A N 1
ATOM 632 C CA . TRP A 1 83 ? 2.797 9.379 4.529 1.00 86.81 83 TRP A CA 1
ATOM 633 C C . TRP A 1 83 ? 3.825 9.973 5.517 1.00 86.81 83 TRP A C 1
ATOM 635 O O . TRP A 1 83 ? 3.540 11.000 6.136 1.00 86.81 83 TRP A O 1
ATOM 645 N N . PRO A 1 84 ? 5.060 9.429 5.607 1.00 86.19 84 PRO A N 1
ATOM 646 C CA . PRO A 1 84 ? 5.548 8.160 5.040 1.00 86.19 84 PRO A CA 1
ATOM 647 C C . PRO A 1 84 ? 5.360 6.960 5.991 1.00 86.19 84 PRO A C 1
ATOM 649 O O . PRO A 1 84 ? 5.948 5.907 5.775 1.00 86.19 84 PRO A O 1
ATOM 652 N N . GLN A 1 85 ? 4.612 7.139 7.080 1.00 88.19 85 GLN A N 1
ATOM 653 C CA . GLN A 1 85 ? 4.575 6.231 8.227 1.00 88.19 85 GLN A CA 1
ATOM 654 C C . GLN A 1 85 ? 3.732 4.985 7.958 1.00 88.19 85 GLN A C 1
ATOM 656 O O . GLN A 1 85 ? 4.151 3.879 8.277 1.00 88.19 85 GLN A O 1
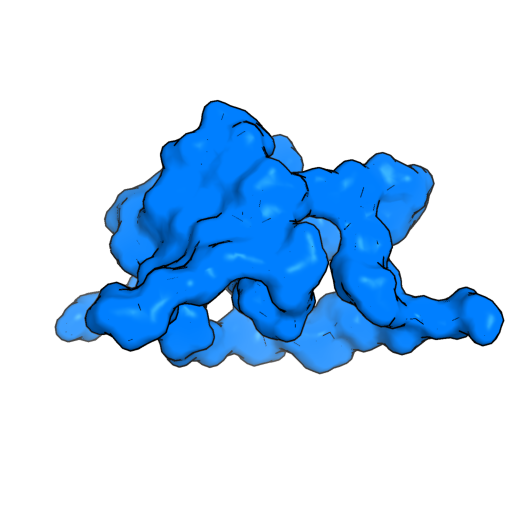ATOM 661 N N . SER A 1 86 ? 2.537 5.159 7.393 1.00 91.62 86 SER A N 1
ATOM 662 C CA . SER A 1 86 ? 1.602 4.057 7.174 1.00 91.62 86 SER A CA 1
ATOM 663 C C . SER A 1 86 ? 0.613 4.344 6.050 1.00 91.62 86 SER A C 1
ATOM 665 O O . SER A 1 86 ? 0.399 5.490 5.650 1.00 91.62 86 SER A O 1
ATOM 667 N N . ILE A 1 87 ? -0.007 3.292 5.525 1.00 94.06 87 ILE A N 1
ATOM 668 C CA . ILE A 1 87 ? -1.053 3.392 4.507 1.00 94.06 87 ILE A CA 1
ATOM 669 C C . ILE A 1 87 ? -2.126 2.339 4.761 1.00 94.06 87 ILE A C 1
ATOM 671 O O . ILE A 1 87 ? -1.821 1.167 4.966 1.00 94.06 87 ILE A O 1
ATOM 675 N N . THR A 1 88 ? -3.388 2.756 4.745 1.00 95.69 88 THR A N 1
ATOM 676 C CA . THR A 1 88 ? -4.542 1.859 4.854 1.00 95.69 88 THR A CA 1
ATOM 677 C C . THR A 1 88 ? -5.123 1.625 3.474 1.00 95.69 88 THR A C 1
ATOM 679 O O . THR A 1 88 ? -5.576 2.564 2.831 1.00 95.69 88 THR A O 1
ATOM 682 N N . ILE A 1 89 ? -5.122 0.387 3.001 1.00 95.44 89 ILE A N 1
ATOM 683 C CA . ILE A 1 89 ? -5.769 -0.016 1.756 1.00 95.44 89 ILE A CA 1
ATOM 684 C C . ILE A 1 89 ? -7.243 -0.268 2.062 1.00 95.44 89 ILE A C 1
ATOM 686 O O . ILE A 1 89 ? -7.584 -1.005 2.988 1.00 95.44 89 ILE A O 1
ATOM 690 N N . THR A 1 9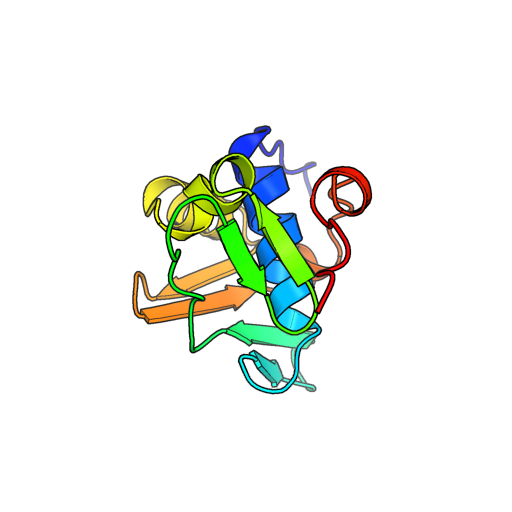0 ? -8.118 0.361 1.286 1.00 95.75 90 THR A N 1
ATOM 691 C CA . THR A 1 90 ? -9.567 0.165 1.415 1.00 95.75 90 THR A CA 1
ATOM 692 C C . THR A 1 90 ? -9.987 -1.195 0.855 1.00 95.75 90 THR A C 1
ATOM 694 O O . THR A 1 90 ? -9.278 -1.768 0.023 1.00 95.75 90 THR A O 1
ATOM 697 N N . ALA A 1 91 ? -11.178 -1.677 1.216 1.00 93.62 91 ALA A N 1
ATOM 698 C CA . ALA A 1 91 ? -11.757 -2.873 0.598 1.00 93.62 91 ALA A CA 1
ATOM 699 C C . ALA A 1 91 ? -11.841 -2.754 -0.941 1.00 93.62 91 ALA A C 1
ATOM 701 O O . ALA A 1 91 ? -11.550 -3.704 -1.668 1.00 93.62 91 ALA A O 1
ATOM 702 N N . GLU A 1 92 ? -12.162 -1.560 -1.457 1.00 92.69 92 GLU A N 1
ATOM 703 C CA . GLU A 1 92 ? -12.154 -1.280 -2.898 1.00 92.69 92 GLU A CA 1
ATOM 704 C C . GLU A 1 92 ? -10.748 -1.396 -3.492 1.00 92.69 92 GLU A C 1
ATOM 706 O O . GLU A 1 92 ? -10.576 -1.994 -4.552 1.00 92.69 92 GLU A O 1
ATOM 711 N N . GLY A 1 93 ? -9.741 -0.860 -2.794 1.00 92.69 93 GLY A N 1
ATOM 712 C CA . GLY A 1 93 ? -8.330 -0.966 -3.152 1.00 92.69 93 GLY A CA 1
ATOM 713 C C . GLY A 1 93 ? -7.846 -2.410 -3.228 1.00 92.69 93 GLY A C 1
ATOM 714 O O . GLY A 1 93 ? -7.168 -2.763 -4.189 1.00 92.69 93 GLY A O 1
ATOM 715 N N . LEU A 1 94 ? -8.236 -3.257 -2.274 1.00 92.25 94 LEU A N 1
ATOM 716 C CA . LEU A 1 94 ? -7.915 -4.689 -2.263 1.00 92.25 94 LEU A CA 1
ATOM 717 C C . LEU A 1 94 ? -8.599 -5.448 -3.409 1.00 92.25 94 LEU A C 1
ATOM 719 O O . LEU A 1 94 ? -8.009 -6.356 -3.986 1.00 92.25 94 LEU A O 1
ATOM 723 N N . ALA A 1 95 ? -9.810 -5.044 -3.798 1.00 91.06 95 ALA A N 1
ATOM 724 C CA . ALA A 1 95 ? -10.557 -5.676 -4.885 1.00 91.06 95 ALA A CA 1
ATOM 725 C C . ALA A 1 95 ? -10.056 -5.305 -6.299 1.00 91.06 95 ALA A C 1
ATOM 727 O O . ALA A 1 95 ? -10.476 -5.921 -7.287 1.00 91.06 95 ALA A O 1
ATOM 728 N N . VAL A 1 96 ? -9.179 -4.300 -6.440 1.00 90.19 96 VAL A N 1
ATOM 729 C CA . VAL A 1 96 ? -8.655 -3.893 -7.753 1.00 90.19 96 VAL A CA 1
ATOM 730 C C . VAL A 1 96 ? -7.788 -5.000 -8.348 1.00 90.19 96 VAL A C 1
ATOM 732 O O . VAL A 1 96 ? -6.729 -5.337 -7.824 1.00 90.19 96 VAL A O 1
ATOM 735 N N . LYS A 1 97 ? -8.181 -5.493 -9.528 1.00 86.38 97 LYS A N 1
ATOM 736 C CA . LYS A 1 97 ? -7.343 -6.377 -10.348 1.00 86.38 97 LYS A CA 1
ATOM 737 C C . LYS A 1 97 ? -6.227 -5.569 -11.005 1.00 86.38 97 LYS A C 1
ATOM 739 O O . LYS A 1 97 ? -6.471 -4.819 -11.948 1.00 86.38 97 LYS A O 1
ATOM 744 N N . THR A 1 98 ? -5.006 -5.723 -10.509 1.00 82.38 98 THR A N 1
ATOM 745 C CA . THR A 1 98 ? -3.844 -4.949 -10.972 1.00 82.38 98 THR A CA 1
ATOM 746 C C . THR A 1 98 ? -3.151 -5.560 -12.192 1.00 82.38 98 THR A C 1
ATOM 748 O O . THR A 1 98 ? -2.563 -4.822 -12.980 1.00 82.38 98 THR A O 1
ATOM 751 N N . GLY A 1 99 ? -3.233 -6.885 -12.377 1.00 77.81 99 GLY A N 1
ATOM 752 C CA . GLY A 1 99 ? -2.707 -7.601 -13.551 1.00 77.81 99 GLY A CA 1
ATOM 753 C C . GLY A 1 99 ? -1.180 -7.583 -13.703 1.00 77.81 99 GLY A C 1
ATOM 754 O O . GLY A 1 99 ? -0.678 -7.917 -14.769 1.00 77.81 99 GLY A O 1
ATOM 755 N N . VAL A 1 100 ? -0.443 -7.160 -12.670 1.00 70.69 100 VAL A N 1
ATOM 756 C CA . VAL A 1 100 ? 1.030 -7.025 -12.684 1.00 70.69 100 VAL A CA 1
ATOM 757 C C . VAL A 1 100 ? 1.725 -7.867 -11.609 1.00 70.69 100 VAL A C 1
ATOM 759 O O . VAL A 1 100 ? 2.944 -7.810 -11.488 1.00 70.69 100 VAL A O 1
ATOM 762 N N . ARG A 1 101 ? 0.960 -8.655 -10.842 1.00 68.25 101 ARG A N 1
ATOM 763 C CA . ARG A 1 101 ? 1.441 -9.467 -9.711 1.00 68.25 101 ARG A CA 1
ATOM 764 C C . ARG A 1 101 ? 2.500 -10.486 -10.156 1.00 68.25 101 ARG A C 1
ATOM 766 O O . ARG A 1 101 ? 3.571 -10.556 -9.569 1.00 68.25 101 ARG A O 1
ATOM 773 N N . GLU A 1 102 ? 2.229 -11.196 -11.251 1.00 64.62 102 GLU A N 1
ATOM 774 C CA . GLU A 1 102 ? 3.093 -12.258 -11.796 1.00 64.62 102 GLU A CA 1
ATOM 775 C C . GLU A 1 102 ? 4.416 -11.735 -12.391 1.00 64.62 102 GLU A C 1
ATOM 777 O O . GLU A 1 102 ? 5.414 -12.439 -12.362 1.00 64.62 102 GLU A O 1
ATOM 782 N N . ASP A 1 103 ? 4.454 -10.492 -12.889 1.00 66.62 103 ASP A N 1
ATOM 783 C CA . ASP A 1 103 ? 5.667 -9.868 -13.463 1.00 66.62 103 ASP A CA 1
ATOM 784 C C . ASP A 1 103 ? 6.565 -9.221 -12.385 1.00 66.62 103 ASP A C 1
ATOM 786 O O . ASP A 1 103 ? 7.737 -8.919 -12.624 1.00 66.62 103 ASP A O 1
ATOM 790 N N . MET A 1 104 ? 6.009 -8.975 -11.191 1.00 67.56 104 MET A N 1
ATOM 791 C CA . MET A 1 104 ? 6.683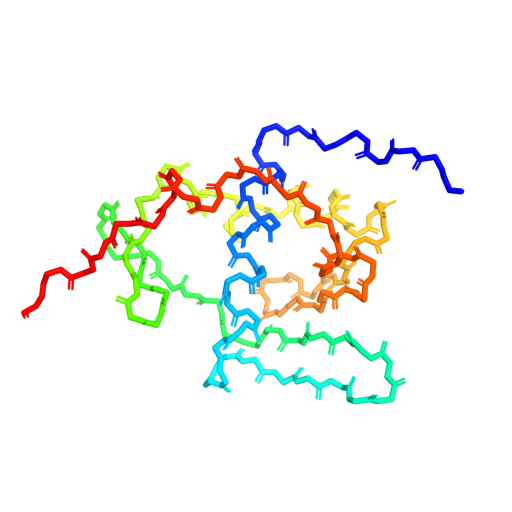 -8.276 -10.092 1.00 67.56 104 MET A CA 1
ATOM 792 C C . MET A 1 104 ? 7.394 -9.206 -9.108 1.00 67.56 104 MET A C 1
ATOM 794 O O . MET A 1 104 ? 8.413 -8.803 -8.544 1.00 67.56 104 MET A O 1
ATOM 798 N N . LEU A 1 105 ? 6.850 -10.401 -8.876 1.00 65.00 105 LEU A N 1
ATOM 799 C CA . LEU A 1 105 ? 7.356 -11.341 -7.881 1.00 65.00 105 LEU A CA 1
ATOM 800 C C . LEU A 1 105 ? 8.372 -12.282 -8.528 1.00 65.00 105 LEU A C 1
ATOM 802 O O . LEU A 1 105 ? 8.011 -13.155 -9.312 1.00 65.00 105 LEU A O 1
ATOM 806 N N . VAL A 1 106 ? 9.646 -12.112 -8.179 1.00 62.53 106 VAL A N 1
ATOM 807 C CA . VAL A 1 106 ? 10.659 -13.150 -8.388 1.00 62.53 106 VAL A CA 1
ATOM 808 C C . VAL A 1 106 ? 10.794 -13.888 -7.060 1.00 62.53 106 VAL A C 1
ATOM 810 O O . VAL A 1 106 ? 10.894 -13.252 -6.004 1.00 62.53 106 VAL A O 1
ATOM 813 N N . GLU A 1 107 ? 10.722 -15.218 -7.094 1.00 53.66 107 GLU A N 1
ATOM 814 C CA . GLU A 1 107 ? 10.939 -16.043 -5.905 1.00 53.66 107 GLU A CA 1
ATOM 815 C C . GLU A 1 107 ? 12.334 -15.725 -5.343 1.00 53.66 107 GLU A C 1
ATOM 817 O O . GLU A 1 107 ? 13.310 -15.679 -6.095 1.00 53.66 107 GLU A O 1
ATOM 822 N N . SER A 1 108 ? 12.419 -15.392 -4.050 1.00 49.41 108 SER A N 1
ATOM 823 C CA . SER A 1 108 ? 13.715 -15.120 -3.424 1.00 49.41 108 SER A CA 1
ATOM 824 C C . SER A 1 108 ? 14.454 -16.445 -3.288 1.00 49.41 108 SER A C 1
ATOM 826 O O . SER A 1 108 ? 14.078 -17.259 -2.450 1.00 49.41 108 SER A O 1
ATOM 828 N N . ASP A 1 109 ? 15.478 -16.662 -4.108 1.00 42.44 109 ASP A N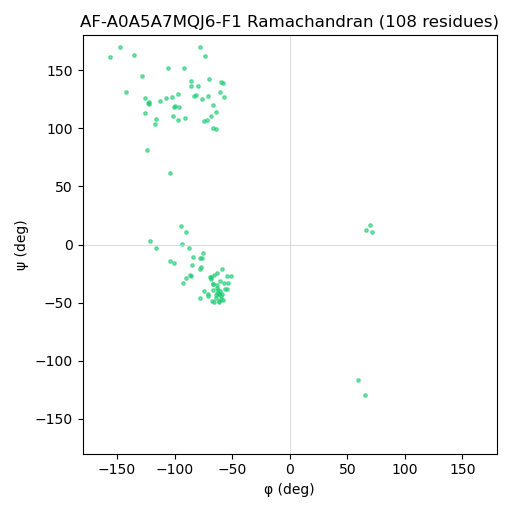 1
ATOM 829 C CA . ASP A 1 109 ? 16.427 -17.758 -3.912 1.00 42.44 109 ASP A CA 1
ATOM 830 C C . ASP A 1 109 ? 17.239 -17.448 -2.642 1.00 42.44 109 ASP A C 1
ATOM 832 O O . ASP A 1 109 ? 17.977 -16.458 -2.593 1.00 42.44 109 ASP A O 1
ATOM 836 N N . HIS A 1 110 ? 17.010 -18.229 -1.585 1.00 45.25 110 HIS A N 1
ATOM 837 C CA . HIS A 1 110 ? 17.866 -18.296 -0.402 1.00 45.25 110 HIS A CA 1
ATOM 838 C C . HIS A 1 110 ? 18.310 -19.741 -0.205 1.00 45.25 110 HIS A C 1
ATOM 840 O O . HIS A 1 110 ? 17.421 -20.623 -0.201 1.00 45.25 110 HIS A O 1
#

Mean predicted aligned error: 6.42 Å